Protein AF-A0A935HTC7-F1 (afdb_monomer_lite)

Secondary structure (DSSP, 8-state):
---------B-TTSSBPPP-SS--------------SEEEEEEEEEE-TTT--EEEEEEEEEEEEE--SS-------PPP----PPPP-----

Radius of gyration: 19.85 Å; chains: 1; bounding box: 49×52×43 Å

pLDDT: mean 76.93, std 14.99, range [41.66, 93.56]

Sequence (93 aa):
MTGLIDIPVMDEQGSYIVIGPGEHDLQVPLGVVELNAGLYSFIVGIRNATTNITLCRHQGLQPFRVHADRVAWTKFVRTGVSKVLGPKATTVQ

Structure (mmCIF, N/CA/C/O backbone):
data_AF-A0A935HTC7-F1
#
_entry.id   AF-A0A935HTC7-F1
#
loop_
_atom_site.group_PDB
_atom_site.id
_atom_site.type_symbol
_atom_site.label_atom_id
_atom_site.label_alt_id
_atom_site.label_comp_id
_atom_site.label_asym_id
_atom_site.label_entity_id
_atom_site.label_seq_id
_atom_site.pdbx_PDB_ins_code
_atom_site.Cartn_x
_atom_site.Cartn_y
_atom_site.Cartn_z
_atom_site.occupancy
_atom_site.B_iso_or_equiv
_atom_site.auth_seq_id
_atom_site.auth_comp_id
_atom_site.auth_asym_id
_atom_site.auth_atom_id
_atom_site.pdbx_PDB_model_num
ATOM 1 N N . MET A 1 1 ? 0.738 9.995 16.024 1.00 41.66 1 MET A N 1
ATOM 2 C CA . MET A 1 1 ? 1.668 9.017 15.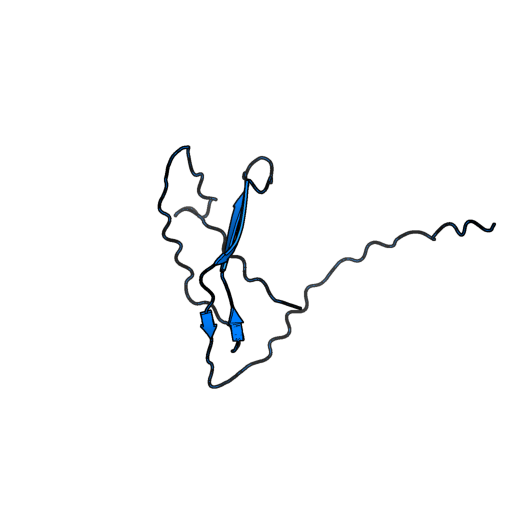421 1.00 41.66 1 MET A CA 1
ATOM 3 C C . MET A 1 1 ? 0.812 8.045 14.626 1.00 41.66 1 MET A C 1
ATOM 5 O O . MET A 1 1 ? 0.027 7.331 15.232 1.00 41.66 1 MET A O 1
ATOM 9 N N . THR A 1 2 ? 0.847 8.120 13.296 1.00 54.12 2 THR A N 1
ATOM 10 C CA . THR A 1 2 ? -0.017 7.311 12.419 1.00 54.12 2 THR A CA 1
ATOM 11 C C . THR A 1 2 ? 0.717 6.022 12.071 1.00 54.12 2 THR A C 1
ATOM 13 O O . THR A 1 2 ? 1.844 6.081 11.586 1.00 54.12 2 THR A O 1
ATOM 16 N N . GLY A 1 3 ? 0.118 4.868 12.371 1.00 64.12 3 GLY A N 1
ATOM 17 C CA . GLY A 1 3 ? 0.664 3.571 11.976 1.00 64.12 3 GLY A CA 1
ATOM 18 C C . GLY A 1 3 ? 0.497 3.352 10.473 1.00 64.12 3 GLY A C 1
ATOM 19 O O . GLY A 1 3 ? -0.549 3.683 9.921 1.00 64.12 3 GLY A O 1
ATOM 20 N N . LEU A 1 4 ? 1.527 2.810 9.826 1.00 71.19 4 LEU A N 1
ATOM 21 C CA . LEU A 1 4 ? 1.476 2.365 8.437 1.00 71.19 4 LEU A CA 1
ATOM 22 C C . LEU A 1 4 ? 1.578 0.838 8.426 1.00 71.19 4 LEU A C 1
ATOM 24 O O . LEU A 1 4 ? 2.516 0.287 9.005 1.00 71.19 4 LEU A O 1
ATOM 28 N N . ILE A 1 5 ? 0.623 0.178 7.777 1.00 76.19 5 ILE A N 1
ATOM 29 C CA . ILE A 1 5 ? 0.728 -1.234 7.404 1.00 76.19 5 ILE A CA 1
ATOM 30 C C . ILE A 1 5 ? 1.165 -1.254 5.943 1.00 76.19 5 ILE A C 1
ATOM 32 O O . ILE A 1 5 ? 0.531 -0.615 5.107 1.00 76.19 5 ILE A O 1
ATOM 36 N N . ASP A 1 6 ? 2.279 -1.929 5.669 1.00 81.38 6 ASP A N 1
ATOM 37 C CA . ASP A 1 6 ? 2.840 -2.069 4.327 1.00 81.38 6 ASP A CA 1
ATOM 38 C C . ASP A 1 6 ? 2.566 -3.485 3.814 1.00 81.38 6 ASP A C 1
ATOM 40 O O . ASP A 1 6 ? 2.790 -4.457 4.540 1.00 81.38 6 ASP A O 1
ATOM 44 N N . ILE A 1 7 ? 2.062 -3.589 2.586 1.00 82.44 7 ILE A N 1
ATOM 45 C CA . ILE A 1 7 ? 1.731 -4.858 1.933 1.00 82.44 7 ILE A CA 1
ATOM 46 C C . ILE A 1 7 ? 2.522 -4.898 0.621 1.00 82.44 7 ILE A C 1
ATOM 48 O O . ILE A 1 7 ? 2.130 -4.235 -0.343 1.00 82.44 7 ILE A O 1
ATOM 52 N N . PRO A 1 8 ? 3.654 -5.625 0.567 1.00 83.38 8 PRO A N 1
ATOM 53 C CA . PRO A 1 8 ? 4.414 -5.749 -0.665 1.00 83.38 8 PRO A CA 1
ATOM 54 C C . PRO A 1 8 ? 3.633 -6.590 -1.678 1.00 83.38 8 PRO A C 1
ATOM 56 O O . PRO A 1 8 ? 3.082 -7.636 -1.343 1.00 83.38 8 PRO A O 1
ATOM 59 N N . VAL A 1 9 ? 3.618 -6.141 -2.931 1.00 83.44 9 VAL A N 1
ATOM 60 C CA . VAL A 1 9 ? 3.018 -6.890 -4.038 1.00 83.44 9 VAL A CA 1
ATOM 61 C C . VAL A 1 9 ? 4.044 -7.903 -4.549 1.00 83.44 9 VAL A C 1
ATOM 63 O O . VAL A 1 9 ? 5.092 -7.515 -5.072 1.00 83.44 9 VAL A O 1
ATOM 66 N N . MET A 1 10 ? 3.741 -9.188 -4.362 1.00 82.75 10 MET A N 1
ATOM 67 C CA . MET A 1 10 ? 4.604 -10.318 -4.714 1.00 82.75 10 MET A CA 1
ATOM 68 C C . MET A 1 10 ? 3.914 -11.248 -5.721 1.00 82.75 10 MET A C 1
ATOM 70 O O . MET A 1 10 ? 2.685 -11.280 -5.784 1.00 82.75 10 MET A O 1
ATOM 74 N N . ASP A 1 11 ? 4.699 -11.995 -6.492 1.00 80.44 11 ASP A N 1
ATOM 75 C CA . ASP A 1 11 ? 4.223 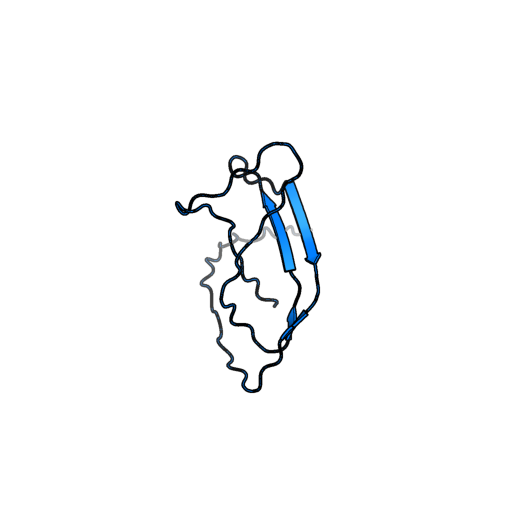-13.075 -7.359 1.00 80.44 11 ASP A CA 1
ATOM 76 C C . ASP A 1 11 ? 3.934 -14.371 -6.574 1.00 80.44 11 ASP A C 1
ATOM 78 O O . ASP A 1 11 ? 4.117 -14.450 -5.356 1.00 80.44 11 ASP A O 1
ATOM 82 N N . GLU A 1 12 ? 3.489 -15.415 -7.280 1.00 77.25 12 GLU A N 1
ATOM 83 C CA . GLU A 1 12 ? 3.168 -16.733 -6.703 1.00 77.25 12 GLU A CA 1
ATOM 84 C C . GLU A 1 12 ? 4.370 -17.426 -6.037 1.00 77.25 12 GLU A C 1
ATOM 86 O O . GLU A 1 12 ? 4.198 -18.346 -5.237 1.00 77.25 12 GLU A O 1
ATOM 91 N N . GLN A 1 13 ? 5.590 -16.988 -6.350 1.00 78.81 13 GLN A N 1
ATOM 92 C CA . GLN A 1 13 ? 6.843 -17.527 -5.819 1.00 78.81 13 GLN A CA 1
ATOM 93 C C . GLN A 1 13 ? 7.360 -16.689 -4.638 1.00 78.81 13 GLN A C 1
ATOM 95 O O . GLN A 1 13 ? 8.403 -17.006 -4.062 1.00 78.81 13 GLN A O 1
ATOM 100 N N . GLY A 1 14 ? 6.637 -15.629 -4.257 1.00 76.75 14 GLY A N 1
ATOM 101 C CA . GLY A 1 14 ? 7.004 -14.717 -3.176 1.00 76.75 14 GLY A CA 1
ATOM 102 C C . GLY A 1 14 ? 8.065 -13.682 -3.563 1.00 76.75 14 GLY A C 1
ATOM 103 O O . GLY A 1 14 ? 8.619 -13.028 -2.675 1.00 76.75 14 GLY A O 1
ATOM 104 N N . SER A 1 15 ? 8.359 -13.525 -4.856 1.00 78.19 15 SER A N 1
ATOM 105 C CA . SER A 1 15 ? 9.279 -12.506 -5.371 1.00 78.19 15 SER A CA 1
ATOM 106 C C . SER A 1 15 ? 8.537 -11.219 -5.718 1.00 78.19 15 SER A C 1
ATOM 108 O O . SER A 1 15 ? 7.335 -11.224 -5.965 1.00 78.19 15 SER A O 1
ATOM 110 N N . TYR A 1 16 ? 9.242 -10.084 -5.747 1.00 79.12 16 TYR A N 1
ATOM 111 C CA . TYR A 1 16 ? 8.633 -8.826 -6.183 1.00 79.12 16 TYR A CA 1
ATOM 112 C C . TYR A 1 16 ? 8.156 -8.929 -7.630 1.00 79.12 16 TYR A C 1
ATOM 114 O O . TYR A 1 16 ? 8.932 -9.304 -8.510 1.00 79.12 16 TYR A O 1
ATOM 122 N N . ILE A 1 17 ? 6.916 -8.504 -7.884 1.00 82.25 17 ILE A N 1
ATOM 123 C CA . ILE A 1 17 ? 6.414 -8.414 -9.255 1.00 82.25 17 ILE A CA 1
ATOM 124 C C . ILE A 1 17 ? 7.215 -7.349 -10.010 1.00 82.25 17 ILE A C 1
ATOM 126 O O . ILE A 1 17 ? 7.330 -6.201 -9.570 1.00 82.25 17 ILE A O 1
ATOM 130 N N . VAL A 1 18 ? 7.751 -7.728 -11.169 1.00 78.88 18 VAL A N 1
ATOM 131 C CA . VAL A 1 18 ? 8.389 -6.804 -12.108 1.00 78.88 18 VAL A CA 1
ATOM 132 C C . VAL A 1 18 ? 7.365 -6.408 -13.161 1.00 78.88 18 VAL A C 1
ATOM 134 O O . VAL A 1 18 ? 6.877 -7.246 -13.914 1.00 78.88 18 VAL A O 1
ATOM 137 N N . ILE A 1 19 ? 7.051 -5.117 -13.218 1.00 82.38 19 ILE A N 1
ATOM 138 C CA . ILE A 1 19 ? 6.087 -4.562 -14.168 1.00 82.38 19 ILE A CA 1
ATOM 139 C C . ILE A 1 19 ? 6.861 -3.972 -15.348 1.00 82.38 19 ILE A C 1
ATOM 141 O O . ILE A 1 19 ? 7.709 -3.096 -15.167 1.00 82.38 19 ILE A O 1
ATOM 145 N N . GLY A 1 20 ? 6.595 -4.479 -16.552 1.00 83.06 20 GLY A N 1
ATOM 146 C CA . GLY A 1 20 ? 7.185 -3.965 -17.788 1.00 83.06 20 GLY A CA 1
ATOM 147 C C . GLY A 1 20 ? 6.561 -2.638 -18.246 1.00 83.06 20 GLY A C 1
ATOM 148 O O . GLY A 1 20 ? 5.623 -2.139 -17.628 1.00 83.06 20 GLY A O 1
ATOM 149 N N . PRO A 1 21 ? 7.040 -2.047 -19.352 1.00 84.06 21 PRO A N 1
ATOM 150 C CA . PRO A 1 21 ? 6.408 -0.868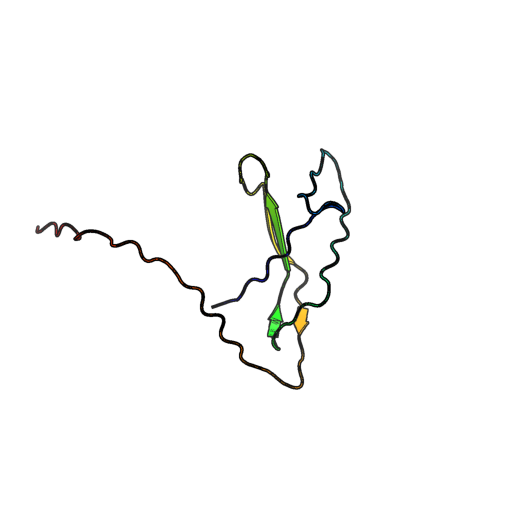 -19.946 1.00 84.06 21 PRO A CA 1
ATOM 151 C C . PRO A 1 21 ? 4.948 -1.137 -20.350 1.00 84.06 21 PRO A C 1
ATOM 153 O O . PRO A 1 21 ? 4.637 -2.235 -20.806 1.00 84.06 21 PRO A O 1
ATOM 156 N N . GLY A 1 22 ? 4.071 -0.136 -20.219 1.00 89.81 22 GLY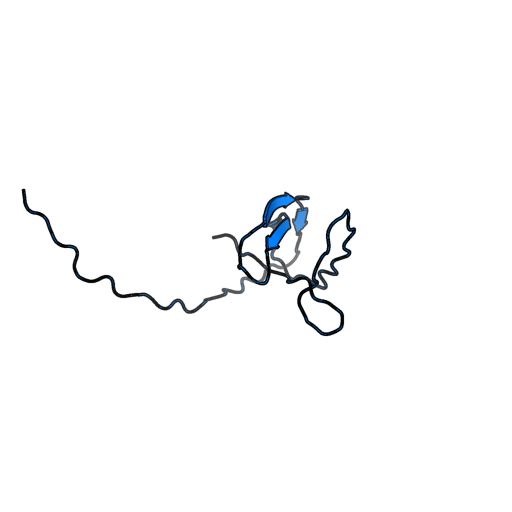 A N 1
ATOM 157 C CA . GLY A 1 22 ? 2.660 -0.211 -20.629 1.00 89.81 22 GLY A CA 1
ATOM 158 C C . GLY A 1 22 ? 1.671 0.120 -19.510 1.00 89.81 22 GLY A C 1
ATOM 159 O O . GLY A 1 22 ? 2.069 0.546 -18.425 1.00 89.81 22 GLY A O 1
ATOM 160 N N . GLU A 1 23 ? 0.383 -0.068 -19.796 1.00 93.19 23 GLU A N 1
ATOM 161 C CA . GLU A 1 23 ? -0.699 0.005 -18.810 1.00 93.19 23 GLU A CA 1
ATOM 162 C C . GLU A 1 23 ? -0.954 -1.383 -18.222 1.00 93.19 23 GLU A C 1
ATOM 164 O O . GLU A 1 23 ? -0.989 -2.375 -18.950 1.00 93.19 23 GLU A O 1
ATOM 169 N N . HIS A 1 24 ? -1.107 -1.445 -16.899 1.00 84.62 24 HIS A N 1
ATOM 170 C CA . HIS A 1 24 ? -1.262 -2.697 -16.165 1.00 84.62 24 HIS A CA 1
ATOM 171 C C . HIS A 1 24 ? -2.339 -2.549 -15.104 1.00 84.62 24 HIS A C 1
ATOM 173 O O . HIS A 1 24 ? -2.290 -1.616 -14.301 1.00 84.62 24 HIS A O 1
ATOM 179 N N . ASP A 1 25 ? -3.238 -3.526 -15.052 1.00 88.50 25 ASP A N 1
ATOM 180 C CA . ASP A 1 25 ? -4.197 -3.676 -13.967 1.00 88.50 25 ASP A CA 1
ATOM 181 C C . ASP A 1 25 ? -3.679 -4.714 -12.972 1.00 88.50 25 ASP A C 1
ATOM 183 O O . ASP A 1 25 ? -3.382 -5.855 -13.328 1.00 88.50 25 ASP A O 1
ATOM 187 N N . LEU A 1 26 ? -3.565 -4.315 -11.706 1.00 84.38 26 LEU A N 1
ATOM 188 C CA . LEU A 1 26 ? -3.098 -5.184 -10.630 1.00 84.38 26 LEU A CA 1
ATOM 189 C C . LEU A 1 26 ? -4.214 -5.401 -9.617 1.00 84.38 26 LEU A C 1
ATOM 191 O O . LEU A 1 26 ? -4.693 -4.458 -8.985 1.00 84.38 26 LEU A O 1
ATOM 195 N N . GLN A 1 27 ? -4.568 -6.663 -9.399 1.00 85.06 27 GLN A N 1
ATOM 196 C CA . GLN A 1 27 ? -5.408 -7.055 -8.278 1.00 85.06 27 GLN A CA 1
ATOM 197 C C . GLN A 1 27 ? -4.514 -7.451 -7.102 1.00 85.06 27 GLN A C 1
ATOM 199 O O . GLN A 1 27 ? -3.842 -8.477 -7.139 1.00 85.06 27 GLN A O 1
ATOM 204 N N . VAL A 1 28 ? -4.505 -6.632 -6.050 1.00 83.56 28 VAL A N 1
ATOM 205 C CA . VAL A 1 28 ? -3.705 -6.885 -4.844 1.00 83.56 28 VAL A CA 1
ATOM 206 C C . VAL A 1 28 ? -4.620 -7.418 -3.738 1.00 83.56 28 VAL A C 1
ATOM 208 O O . VAL A 1 28 ? -5.388 -6.639 -3.163 1.00 83.56 28 VAL A O 1
ATOM 211 N N . PRO A 1 29 ? -4.584 -8.725 -3.419 1.00 79.75 29 PRO A N 1
ATOM 212 C CA . PRO A 1 29 ? -5.372 -9.268 -2.324 1.00 79.75 29 PRO A CA 1
ATOM 213 C C . PRO A 1 29 ? -4.784 -8.790 -0.993 1.00 79.75 29 PRO A C 1
ATOM 215 O O . PRO A 1 29 ? -3.718 -9.228 -0.573 1.00 79.75 29 PRO A O 1
ATOM 218 N N . LEU A 1 30 ? -5.489 -7.889 -0.309 1.00 78.69 30 LEU A N 1
ATOM 219 C CA . LEU A 1 30 ? -5.035 -7.349 0.980 1.00 78.69 30 LEU A CA 1
ATOM 220 C C . LEU A 1 30 ? -5.168 -8.355 2.134 1.00 78.69 30 LEU A C 1
ATOM 222 O O . LEU A 1 30 ? -4.584 -8.158 3.196 1.00 78.69 30 LEU A O 1
ATOM 226 N N . GLY A 1 31 ? -5.940 -9.426 1.933 1.00 79.94 31 GLY A N 1
ATOM 227 C CA . GLY A 1 31 ? -6.266 -10.387 2.979 1.00 79.94 31 GLY A CA 1
ATOM 228 C C . GLY A 1 31 ? -7.077 -9.762 4.117 1.00 79.94 31 GLY A C 1
ATOM 229 O O . GLY A 1 31 ? -7.788 -8.772 3.936 1.00 79.94 31 GLY A O 1
ATOM 230 N N . VAL A 1 32 ? -6.981 -10.367 5.301 1.00 81.38 32 VAL A N 1
ATOM 231 C CA . VAL A 1 32 ? -7.584 -9.828 6.524 1.00 81.38 32 VAL A CA 1
ATOM 232 C C . VAL A 1 32 ? -6.631 -8.796 7.115 1.00 81.38 32 VAL A C 1
ATOM 234 O O . VAL A 1 32 ? -5.524 -9.134 7.529 1.00 81.38 32 VAL A O 1
ATOM 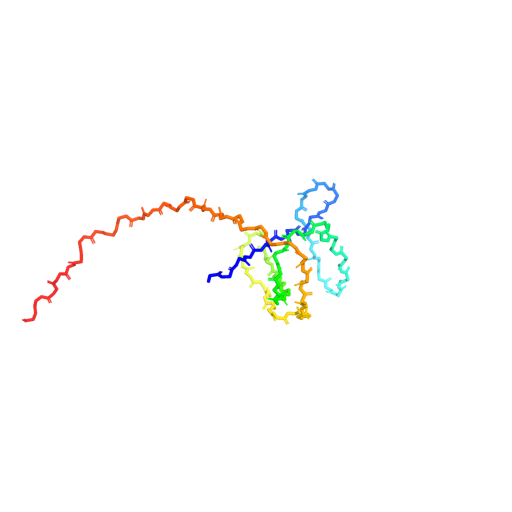237 N N . VAL A 1 33 ? -7.069 -7.538 7.165 1.00 79.50 33 VAL A N 1
ATOM 238 C CA . VAL A 1 33 ? -6.314 -6.444 7.782 1.00 79.50 33 VAL A CA 1
ATOM 239 C C . VAL A 1 33 ? -6.998 -6.053 9.085 1.00 79.50 33 VAL A C 1
ATOM 241 O O . VAL A 1 33 ? -8.117 -5.544 9.082 1.00 79.50 33 VAL A O 1
ATOM 244 N N . GLU A 1 34 ? -6.319 -6.274 10.207 1.00 80.81 34 GLU A N 1
ATOM 245 C CA . GLU A 1 34 ? -6.812 -5.859 11.519 1.00 80.81 34 GLU A CA 1
ATOM 246 C C . GLU A 1 34 ? -6.472 -4.386 11.768 1.00 80.81 34 GLU A C 1
ATOM 248 O O . GLU A 1 34 ? -5.313 -4.000 11.936 1.00 80.81 34 GLU A O 1
ATOM 253 N N . LEU A 1 35 ? -7.506 -3.548 11.771 1.00 81.69 35 LEU A N 1
ATOM 254 C CA . LEU A 1 35 ? -7.413 -2.114 12.016 1.00 81.69 35 LEU A CA 1
ATOM 255 C C . LEU A 1 35 ? -8.252 -1.749 13.238 1.00 81.69 35 LEU A C 1
ATOM 257 O O . LEU A 1 35 ? -9.331 -2.294 13.460 1.00 81.69 35 LEU A O 1
ATOM 261 N N . ASN A 1 36 ? -7.779 -0.771 14.007 1.00 85.31 36 ASN A N 1
ATOM 262 C CA . ASN A 1 36 ? -8.612 -0.142 15.025 1.00 85.31 36 ASN A CA 1
ATOM 263 C C . ASN A 1 36 ? -9.724 0.692 14.372 1.00 85.31 36 ASN A C 1
ATOM 265 O O . ASN A 1 36 ? -9.645 1.054 13.200 1.00 85.31 36 ASN A O 1
ATOM 269 N N . ALA A 1 37 ? -10.758 1.036 15.142 1.00 87.94 37 ALA A N 1
ATOM 270 C CA . ALA A 1 37 ? -11.768 1.976 14.672 1.00 87.94 37 ALA A CA 1
ATOM 271 C C . ALA A 1 37 ? -11.119 3.329 14.333 1.00 87.94 37 ALA A C 1
ATOM 273 O O . ALA A 1 37 ? -10.356 3.883 15.130 1.00 87.94 37 ALA A O 1
ATOM 274 N N . GLY A 1 38 ? -11.421 3.872 13.154 1.00 89.38 38 GLY A N 1
ATOM 275 C CA . GLY A 1 38 ? -10.765 5.088 12.681 1.00 89.38 38 GLY A CA 1
ATOM 276 C C . GLY A 1 38 ? -11.000 5.397 11.208 1.00 89.38 38 GLY A C 1
ATOM 277 O O . GLY A 1 38 ? -11.638 4.633 10.485 1.00 89.38 38 GLY A O 1
ATOM 278 N N . LEU A 1 39 ? -10.491 6.552 10.775 1.00 92.06 39 LEU A N 1
ATOM 279 C CA . LEU A 1 39 ? -10.456 6.953 9.371 1.00 92.06 39 LEU A CA 1
ATOM 280 C C . LEU A 1 39 ? -9.083 6.617 8.785 1.00 92.06 39 LEU A C 1
ATOM 282 O O . LEU A 1 39 ? -8.054 7.015 9.332 1.00 92.06 39 LEU A O 1
ATOM 286 N N . TYR A 1 40 ? -9.095 5.923 7.656 1.00 91.88 40 TYR A N 1
ATOM 287 C CA . TYR A 1 40 ? -7.917 5.450 6.950 1.00 91.88 40 TYR A CA 1
ATOM 288 C C . TYR A 1 40 ? -7.982 5.859 5.480 1.00 91.88 40 TYR A C 1
ATOM 290 O O . TYR A 1 40 ? -9.006 6.314 4.973 1.00 91.88 40 TYR A O 1
ATOM 298 N N . SER A 1 41 ? -6.856 5.720 4.796 1.00 93.00 41 SER A N 1
ATOM 299 C CA . SER A 1 41 ? -6.757 5.852 3.345 1.00 93.00 41 SER A CA 1
ATOM 300 C C . SER A 1 41 ? -5.607 4.985 2.860 1.00 93.00 41 SER A C 1
ATOM 302 O O . SER A 1 41 ? -4.702 4.664 3.640 1.00 93.00 41 SER A O 1
ATOM 304 N N . PHE A 1 42 ? -5.624 4.626 1.585 1.00 90.56 42 PHE A N 1
ATOM 305 C CA . PHE A 1 42 ? -4.537 3.876 0.982 1.00 90.56 42 PHE A CA 1
ATOM 306 C C . PHE A 1 42 ? -3.388 4.798 0.564 1.00 90.56 42 PHE A C 1
ATOM 308 O O . PHE A 1 42 ? -3.574 5.946 0.137 1.00 90.56 42 PHE A O 1
ATOM 315 N N . ILE A 1 43 ? -2.177 4.261 0.682 1.00 92.25 43 ILE A N 1
ATOM 316 C CA . ILE A 1 43 ? -0.967 4.812 0.083 1.00 92.25 43 ILE A CA 1
ATOM 317 C C . ILE A 1 43 ? -0.446 3.753 -0.876 1.00 92.25 43 ILE A C 1
ATOM 319 O O . ILE A 1 43 ? -0.235 2.615 -0.471 1.00 92.25 43 ILE A O 1
ATOM 323 N N . VAL A 1 44 ? -0.225 4.139 -2.128 1.00 90.56 44 VAL A N 1
ATOM 324 C CA . VAL A 1 44 ? 0.370 3.270 -3.145 1.00 90.56 44 VAL A CA 1
ATOM 325 C C . VAL A 1 44 ? 1.729 3.838 -3.516 1.00 90.56 44 VAL A C 1
ATOM 327 O O . VAL A 1 44 ? 1.865 5.038 -3.767 1.00 90.56 44 VAL A O 1
ATOM 330 N N . GLY A 1 45 ? 2.743 2.979 -3.517 1.00 90.31 45 GLY A N 1
ATOM 331 C CA . GLY A 1 45 ? 4.103 3.320 -3.907 1.00 90.31 45 GLY A CA 1
ATOM 332 C C . GLY A 1 45 ? 4.609 2.372 -4.983 1.00 90.31 45 GLY A C 1
ATOM 333 O O . GLY A 1 45 ? 4.470 1.160 -4.851 1.00 90.31 45 GLY A O 1
ATOM 334 N N . ILE A 1 46 ? 5.231 2.926 -6.019 1.00 88.50 46 ILE A N 1
ATOM 335 C CA . ILE A 1 46 ? 5.969 2.164 -7.028 1.00 88.50 46 ILE A CA 1
ATOM 336 C C . ILE A 1 46 ? 7.439 2.503 -6.845 1.00 88.50 46 ILE A C 1
ATOM 338 O O . ILE A 1 46 ? 7.821 3.676 -6.839 1.00 88.50 46 ILE A O 1
ATOM 342 N N . ARG A 1 47 ? 8.267 1.475 -6.691 1.0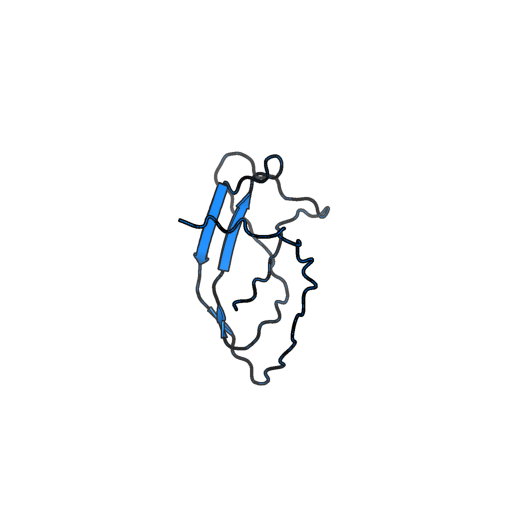0 87.25 47 ARG A N 1
ATOM 343 C CA . ARG A 1 47 ? 9.708 1.607 -6.487 1.00 87.25 47 ARG A CA 1
ATOM 344 C C . ARG A 1 47 ? 10.462 0.784 -7.516 1.00 87.25 47 ARG A C 1
ATOM 346 O O . ARG A 1 47 ? 10.058 -0.328 -7.840 1.00 87.25 47 ARG A O 1
ATOM 353 N N . ASN A 1 48 ? 11.572 1.322 -8.000 1.00 86.00 48 ASN A N 1
ATOM 354 C CA . ASN A 1 48 ? 12.522 0.554 -8.784 1.00 86.00 48 ASN A CA 1
ATOM 355 C C . ASN A 1 48 ? 13.248 -0.419 -7.842 1.00 86.00 48 ASN A C 1
ATOM 357 O O . ASN A 1 48 ? 13.937 0.015 -6.919 1.00 86.00 48 ASN A O 1
ATOM 361 N N . ALA A 1 49 ? 13.085 -1.722 -8.067 1.00 76.19 49 ALA A N 1
ATOM 362 C CA . ALA A 1 49 ? 13.640 -2.755 -7.193 1.00 76.19 49 ALA A CA 1
ATOM 363 C C . ALA A 1 49 ? 15.181 -2.790 -7.184 1.00 76.19 49 ALA A C 1
ATOM 365 O O . ALA A 1 49 ? 15.776 -3.197 -6.191 1.00 76.19 49 ALA A O 1
ATOM 366 N N . THR A 1 50 ? 15.834 -2.344 -8.261 1.00 83.06 50 THR A N 1
ATOM 367 C CA . THR A 1 50 ? 17.299 -2.344 -8.385 1.00 83.06 50 THR A CA 1
ATOM 368 C C . THR A 1 50 ? 17.922 -1.104 -7.751 1.00 83.06 50 THR A C 1
ATOM 370 O O . THR A 1 50 ? 18.916 -1.207 -7.037 1.00 83.06 50 THR A O 1
ATOM 373 N N . THR A 1 51 ? 17.353 0.078 -8.002 1.00 89.44 51 THR A N 1
ATOM 374 C CA . THR A 1 51 ? 17.928 1.357 -7.543 1.00 89.44 51 THR A CA 1
ATOM 375 C C . THR A 1 51 ? 17.331 1.863 -6.231 1.00 89.44 51 THR A C 1
ATOM 377 O O . THR A 1 51 ? 17.829 2.842 -5.679 1.00 89.44 51 THR A O 1
ATOM 380 N N . ASN A 1 52 ? 16.267 1.226 -5.726 1.00 82.25 52 ASN A N 1
ATOM 381 C CA . ASN A 1 52 ? 15.464 1.675 -4.580 1.00 82.25 52 ASN A CA 1
ATOM 382 C C . ASN A 1 52 ? 14.867 3.087 -4.729 1.00 82.25 52 ASN A C 1
ATOM 384 O O . ASN A 1 52 ? 14.453 3.707 -3.748 1.00 82.25 52 ASN A O 1
ATOM 388 N N . ILE A 1 53 ? 14.779 3.602 -5.956 1.00 92.75 53 ILE A N 1
ATOM 389 C CA . ILE A 1 53 ? 14.161 4.901 -6.227 1.00 92.75 53 ILE A CA 1
ATOM 390 C C . ILE A 1 53 ? 12.640 4.744 -6.237 1.00 92.75 53 ILE A C 1
ATOM 392 O O . ILE A 1 53 ? 12.097 3.893 -6.942 1.00 92.75 53 ILE A O 1
ATOM 396 N N . THR A 1 54 ? 11.943 5.599 -5.492 1.00 90.19 54 THR A N 1
ATOM 397 C CA . THR A 1 54 ? 10.484 5.735 -5.580 1.00 90.19 54 THR A CA 1
ATOM 398 C C . THR A 1 54 ? 10.128 6.416 -6.897 1.00 90.19 54 THR A C 1
ATOM 400 O O . THR A 1 54 ? 10.418 7.593 -7.085 1.00 90.19 54 THR A O 1
ATOM 403 N N . LEU A 1 55 ? 9.499 5.672 -7.800 1.00 90.50 55 LEU A N 1
ATOM 404 C CA . LEU A 1 55 ? 9.029 6.164 -9.095 1.00 90.50 55 LEU A CA 1
ATOM 405 C C . LEU A 1 55 ? 7.685 6.883 -8.957 1.00 90.50 55 LEU A C 1
ATOM 407 O O . LEU A 1 55 ? 7.433 7.875 -9.631 1.00 90.50 55 LEU A O 1
ATOM 411 N N . CYS A 1 56 ? 6.825 6.387 -8.067 1.00 90.94 56 CYS A N 1
ATOM 412 C CA . CYS A 1 56 ? 5.524 6.978 -7.791 1.00 90.94 56 CYS A CA 1
ATOM 413 C C . CYS A 1 56 ? 5.162 6.787 -6.322 1.00 90.94 56 CYS A C 1
ATOM 415 O O . CYS A 1 56 ? 5.472 5.758 -5.717 1.00 90.94 56 CYS A O 1
ATOM 417 N N . ARG A 1 57 ? 4.478 7.778 -5.755 1.00 92.81 57 ARG A N 1
ATOM 418 C CA . ARG A 1 57 ? 3.856 7.677 -4.442 1.00 92.81 57 ARG A CA 1
ATOM 419 C C . ARG A 1 57 ? 2.575 8.489 -4.431 1.00 92.81 57 ARG A C 1
ATOM 421 O O . ARG A 1 57 ? 2.626 9.715 -4.446 1.00 92.81 57 ARG A O 1
ATOM 428 N N . HIS A 1 58 ? 1.446 7.805 -4.339 1.00 92.88 58 HIS A N 1
ATOM 429 C CA . HIS A 1 58 ? 0.143 8.435 -4.210 1.00 92.88 58 HIS A CA 1
ATOM 430 C C . HIS A 1 58 ? -0.413 8.175 -2.814 1.00 92.88 58 HIS A C 1
ATOM 432 O O . HIS A 1 58 ? -0.457 7.037 -2.349 1.00 92.88 58 HIS A O 1
ATOM 438 N N . GLN A 1 59 ? -0.832 9.235 -2.129 1.00 93.38 59 GLN A N 1
ATOM 439 C CA . GLN A 1 59 ? -1.423 9.155 -0.793 1.00 93.38 59 GLN A CA 1
ATOM 440 C C . GLN A 1 59 ? -2.893 9.550 -0.813 1.00 93.38 59 GLN A C 1
ATOM 442 O O . GLN A 1 59 ? -3.327 10.245 -1.729 1.00 93.38 59 GLN A O 1
ATOM 447 N N . GLY A 1 60 ? -3.634 9.150 0.221 1.00 91.06 60 GLY A N 1
ATOM 448 C CA . GLY A 1 60 ? -5.019 9.583 0.399 1.00 91.06 60 GLY A CA 1
ATOM 449 C C . GLY A 1 60 ? -5.989 8.924 -0.577 1.00 91.06 60 GLY A C 1
ATOM 450 O O . GLY A 1 60 ? -7.073 9.454 -0.802 1.00 91.06 60 GLY A O 1
ATOM 451 N N . LEU A 1 61 ? -5.606 7.793 -1.176 1.00 91.06 61 LEU A N 1
ATOM 452 C CA . LEU A 1 61 ? -6.466 7.075 -2.108 1.00 91.06 61 LEU A CA 1
ATOM 453 C C . LEU A 1 61 ? -7.628 6.441 -1.349 1.00 91.06 61 LEU A C 1
ATOM 455 O O . LEU A 1 61 ? -7.410 5.803 -0.320 1.00 91.06 61 LEU A O 1
ATOM 459 N N . GLN A 1 62 ? -8.838 6.610 -1.888 1.00 91.94 62 GLN A N 1
ATOM 460 C CA . GLN A 1 62 ? -10.073 5.974 -1.415 1.00 91.94 62 GLN A CA 1
ATOM 461 C C . GLN A 1 62 ? -10.198 5.974 0.122 1.00 91.94 62 GLN A C 1
ATOM 463 O O . GLN A 1 62 ? -10.064 4.922 0.750 1.00 91.94 62 GLN A O 1
ATOM 468 N N . PRO A 1 63 ? -10.395 7.145 0.760 1.00 93.56 63 PRO A N 1
ATOM 469 C CA . PRO A 1 63 ? -10.568 7.218 2.205 1.00 93.56 63 PRO A CA 1
ATOM 470 C C . PRO A 1 63 ? -11.720 6.324 2.676 1.00 93.56 63 PRO A C 1
ATOM 472 O O . PRO A 1 63 ? -12.798 6.332 2.084 1.00 93.56 63 PRO A O 1
ATOM 475 N N . PHE A 1 64 ? -11.513 5.592 3.767 1.00 92.75 64 PHE A N 1
ATOM 476 C CA . PHE A 1 64 ? -12.504 4.670 4.320 1.00 92.75 64 PHE A CA 1
ATOM 477 C C . PHE A 1 64 ? -12.509 4.703 5.847 1.00 92.75 64 PHE A C 1
ATOM 479 O O . PHE A 1 64 ? -11.523 5.071 6.490 1.00 92.75 64 PHE A O 1
ATOM 486 N N . ARG A 1 65 ? -13.641 4.324 6.446 1.00 93.25 65 ARG A N 1
ATOM 487 C CA . ARG A 1 65 ? -13.815 4.288 7.900 1.00 93.25 65 ARG A CA 1
ATOM 488 C C . ARG A 1 65 ? -13.968 2.852 8.379 1.00 93.25 65 ARG A C 1
ATOM 490 O O . ARG A 1 65 ? -14.799 2.111 7.867 1.00 93.25 65 ARG A O 1
ATOM 497 N N . VAL A 1 66 ? -13.189 2.496 9.392 1.00 90.12 66 VAL A N 1
ATOM 498 C CA . VAL A 1 66 ? -13.327 1.235 10.119 1.00 90.12 66 VAL A CA 1
ATOM 499 C C . VAL A 1 66 ? -14.185 1.490 11.347 1.00 90.12 66 VAL A C 1
ATOM 501 O O . VAL A 1 66 ? -13.897 2.385 12.148 1.00 90.12 66 VAL A O 1
ATOM 504 N N . HIS A 1 67 ? -15.241 0.698 11.480 1.00 90.31 67 HIS A N 1
ATOM 505 C CA . HIS A 1 67 ? -16.105 0.654 12.650 1.00 90.31 67 HIS A CA 1
ATOM 506 C C . HIS A 1 67 ? -15.788 -0.621 13.432 1.00 90.31 67 HIS A C 1
ATOM 508 O O . HIS A 1 67 ? -15.606 -1.675 12.829 1.00 90.31 67 HIS A O 1
ATOM 514 N N . ALA A 1 68 ? -15.705 -0.527 14.757 1.00 85.31 68 ALA A N 1
ATOM 515 C CA . ALA A 1 68 ? -15.483 -1.683 15.616 1.00 85.31 68 ALA A CA 1
ATOM 516 C C . ALA A 1 68 ? -16.282 -1.533 16.911 1.00 85.31 68 ALA A C 1
ATOM 518 O O . ALA A 1 68 ? -16.251 -0.473 17.536 1.00 85.31 68 ALA A O 1
ATOM 519 N N . ASP A 1 69 ? -16.943 -2.613 17.327 1.00 79.62 69 ASP A N 1
ATOM 520 C CA . ASP A 1 69 ? -17.717 -2.656 18.576 1.00 79.62 69 ASP A CA 1
ATOM 521 C C . ASP A 1 69 ? -16.816 -2.812 19.811 1.00 79.62 69 ASP A C 1
ATOM 523 O O . ASP A 1 69 ? -17.214 -2.522 20.939 1.00 79.62 69 ASP A O 1
ATOM 527 N N . ARG A 1 70 ? -15.581 -3.289 19.605 1.00 70.06 70 ARG A N 1
ATOM 528 C CA . ARG A 1 70 ? -14.557 -3.487 20.636 1.00 70.06 70 ARG A CA 1
ATOM 529 C C . ARG A 1 70 ? -13.214 -2.998 20.103 1.00 70.06 70 ARG A C 1
ATOM 531 O O . ARG A 1 70 ? -12.798 -3.403 19.024 1.00 70.06 70 ARG A O 1
ATOM 538 N N . VAL A 1 71 ? -12.532 -2.142 20.863 1.00 64.56 71 VAL A N 1
ATOM 539 C CA . VAL A 1 71 ? -11.209 -1.599 20.511 1.00 64.56 71 VAL A CA 1
ATOM 540 C C . VAL A 1 71 ? -10.169 -2.190 21.459 1.00 64.56 71 VAL A C 1
ATOM 542 O O . VAL A 1 71 ? -10.272 -2.009 22.672 1.00 64.56 71 VAL A O 1
ATOM 545 N N . ALA A 1 72 ? -9.167 -2.885 20.920 1.00 61.53 72 ALA A N 1
ATOM 546 C CA . ALA A 1 72 ? -8.036 -3.402 21.685 1.00 61.53 72 ALA A CA 1
ATOM 547 C C . ALA A 1 72 ? -6.782 -2.567 21.381 1.00 61.53 72 ALA A C 1
ATOM 549 O O . ALA A 1 72 ? -6.304 -2.509 20.252 1.00 61.53 72 ALA A O 1
ATOM 550 N N . TRP A 1 73 ? -6.227 -1.904 22.396 1.00 55.34 73 TRP A N 1
ATOM 551 C CA . TRP A 1 73 ? -5.008 -1.110 22.245 1.00 55.34 73 TRP A CA 1
ATOM 552 C C . TRP A 1 73 ? -3.773 -2.013 22.300 1.00 55.34 73 TRP A C 1
ATOM 554 O O . TRP A 1 73 ? -3.229 -2.265 23.374 1.00 55.34 73 TRP A O 1
ATOM 564 N N . THR A 1 74 ? -3.283 -2.485 21.156 1.00 56.09 74 THR A N 1
ATOM 565 C CA . THR A 1 74 ? -1.968 -3.142 21.086 1.00 56.09 74 THR A CA 1
ATOM 566 C C . THR A 1 74 ? -0.878 -2.102 20.817 1.00 56.09 74 THR A C 1
ATOM 568 O O . THR A 1 74 ? -0.781 -1.534 19.728 1.00 56.09 74 THR A O 1
ATOM 571 N N . LYS A 1 75 ? -0.041 -1.824 21.822 1.00 49.50 75 LYS A N 1
ATOM 572 C CA . LYS A 1 75 ? 1.136 -0.952 21.697 1.00 49.50 75 LYS A CA 1
ATOM 573 C C . LYS A 1 75 ? 2.243 -1.691 20.935 1.00 49.50 75 LYS A C 1
ATOM 575 O O . LYS A 1 75 ? 2.927 -2.530 21.511 1.00 49.50 75 LYS A O 1
ATOM 580 N N . PHE A 1 76 ? 2.478 -1.343 19.671 1.00 50.75 76 PHE A N 1
ATOM 581 C CA . PHE A 1 76 ? 3.674 -1.790 18.950 1.00 50.75 76 PHE A CA 1
ATOM 582 C C . PHE A 1 76 ? 4.876 -0.923 19.351 1.00 50.75 76 PHE A C 1
ATOM 584 O O . PHE A 1 76 ? 5.024 0.209 18.892 1.00 50.75 76 PHE A O 1
ATOM 591 N N . VAL A 1 77 ? 5.740 -1.440 20.227 1.00 53.69 77 VAL A N 1
ATOM 592 C CA . VAL A 1 77 ? 7.047 -0.835 20.527 1.00 53.69 77 VAL A CA 1
ATOM 593 C C . VAL A 1 77 ? 8.064 -1.412 19.546 1.00 53.69 77 VAL A C 1
ATOM 595 O O . VAL A 1 77 ? 8.401 -2.587 19.642 1.00 53.69 77 VAL A O 1
ATOM 598 N N . ARG A 1 78 ? 8.561 -0.608 18.598 1.00 47.03 78 ARG A N 1
ATOM 599 C CA . ARG A 1 78 ? 9.745 -0.982 17.809 1.00 47.03 78 ARG A CA 1
ATOM 600 C C . ARG A 1 78 ? 11.000 -0.510 18.536 1.00 47.03 78 ARG A C 1
ATOM 602 O O . ARG A 1 78 ? 11.084 0.649 18.937 1.00 47.03 78 ARG A O 1
ATOM 609 N N . THR A 1 79 ? 11.975 -1.396 18.690 1.00 42.84 79 THR A N 1
ATOM 610 C CA . THR A 1 79 ? 13.319 -1.038 19.144 1.00 42.84 79 THR A CA 1
ATOM 611 C C . THR A 1 79 ? 13.995 -0.183 18.071 1.00 42.84 79 THR A C 1
ATOM 613 O O . THR A 1 79 ? 14.181 -0.612 16.936 1.00 42.84 79 THR A O 1
ATOM 616 N N . GLY A 1 80 ? 14.320 1.062 18.418 1.00 45.09 80 GLY A N 1
ATOM 617 C CA . GLY A 1 80 ? 15.124 1.956 17.590 1.00 45.09 80 GLY A CA 1
ATOM 618 C C . GLY A 1 80 ? 16.538 2.033 18.149 1.00 45.09 80 GLY A C 1
ATOM 619 O O . GLY A 1 80 ? 16.712 2.285 19.341 1.00 45.09 80 GLY A O 1
ATOM 620 N N . VAL A 1 81 ? 17.549 1.817 17.309 1.00 45.47 81 VAL A N 1
ATOM 621 C CA . VAL A 1 81 ? 18.944 2.038 17.702 1.00 45.47 81 VAL A CA 1
ATOM 622 C C . VAL A 1 81 ? 19.230 3.530 17.568 1.00 45.47 81 VAL A C 1
ATOM 624 O O . VAL A 1 81 ? 19.155 4.087 16.474 1.00 45.47 81 VAL A O 1
ATOM 627 N N . SER A 1 82 ? 19.513 4.193 18.688 1.00 44.78 82 SER A N 1
ATOM 628 C CA . SER A 1 82 ? 19.931 5.595 18.687 1.00 44.78 82 SER A CA 1
ATOM 629 C C . SER A 1 82 ? 21.407 5.690 18.299 1.00 44.78 82 SER A C 1
ATOM 631 O O . SER A 1 82 ? 22.232 4.929 18.806 1.00 44.78 82 SER A O 1
ATOM 633 N N . LYS A 1 83 ? 21.758 6.629 17.415 1.00 60.00 83 LYS A N 1
ATOM 634 C CA . LYS A 1 83 ? 23.155 6.977 17.136 1.00 60.00 83 LYS A CA 1
ATOM 635 C C . LYS A 1 83 ? 23.562 8.100 18.083 1.00 60.00 83 LYS A C 1
ATOM 637 O O . LYS A 1 83 ? 22.937 9.158 18.081 1.00 60.00 83 LYS A O 1
ATOM 642 N N . VAL A 1 84 ? 24.618 7.884 18.865 1.00 65.31 84 VAL A N 1
ATOM 643 C CA . VAL A 1 84 ? 25.233 8.949 19.666 1.00 65.31 84 VAL A CA 1
ATOM 644 C C . VAL A 1 84 ? 25.758 10.009 18.701 1.00 65.31 84 VAL A C 1
ATOM 646 O O . VAL A 1 84 ? 26.670 9.749 17.914 1.00 65.31 84 VAL A O 1
ATOM 649 N N . LEU A 1 85 ? 25.157 11.197 18.725 1.00 62.34 85 LEU A N 1
ATOM 650 C CA . LEU A 1 85 ? 25.747 12.370 18.097 1.00 62.34 85 LEU A CA 1
ATOM 651 C C . LEU A 1 85 ? 26.811 12.895 19.061 1.00 62.34 85 LEU A C 1
ATOM 653 O O . LEU A 1 85 ? 26.520 13.130 20.233 1.00 62.34 85 LEU A O 1
ATOM 657 N N . GLY A 1 86 ? 28.049 13.009 18.574 1.00 66.94 86 GLY A N 1
ATOM 658 C CA . GLY A 1 86 ? 29.159 13.584 19.334 1.00 66.94 86 GLY A CA 1
ATOM 659 C C . GLY A 1 86 ? 28.858 15.015 19.807 1.00 66.94 86 GLY A C 1
ATOM 660 O O . GLY A 1 86 ? 27.868 15.614 19.376 1.00 66.94 86 GLY A O 1
ATOM 661 N N . PRO A 1 87 ? 29.688 15.574 20.703 1.00 64.31 87 PRO A N 1
ATOM 662 C CA . PRO A 1 87 ? 29.428 16.877 21.303 1.00 64.31 87 PRO A CA 1
ATOM 663 C C . PRO A 1 87 ? 29.238 17.953 20.228 1.00 64.31 87 PRO A C 1
ATOM 665 O O . PRO A 1 87 ? 30.036 18.071 19.297 1.00 64.31 87 PRO A O 1
ATOM 668 N N . LYS A 1 88 ? 28.170 18.749 20.362 1.00 58.53 88 LYS A N 1
ATOM 669 C CA . LYS A 1 88 ? 27.990 19.970 19.571 1.00 58.53 88 LYS A CA 1
ATOM 670 C C . LYS A 1 88 ? 29.161 20.899 19.885 1.00 58.53 88 LYS A C 1
ATOM 672 O O . LYS A 1 88 ? 29.338 21.279 21.039 1.00 58.53 88 LYS A O 1
ATOM 677 N N . ALA A 1 89 ? 29.941 21.266 18.873 1.00 58.34 89 ALA A N 1
ATOM 678 C CA . ALA A 1 89 ? 30.907 22.344 19.009 1.00 58.34 89 ALA A CA 1
ATOM 679 C C . ALA A 1 89 ? 30.138 23.637 19.321 1.00 58.34 89 ALA A C 1
ATOM 681 O O . ALA A 1 89 ? 29.373 24.130 18.491 1.00 58.34 89 ALA A O 1
ATOM 682 N N . THR A 1 90 ? 30.299 24.151 20.537 1.00 58.19 90 THR A N 1
ATOM 683 C CA . THR A 1 90 ? 29.808 25.475 20.912 1.00 58.19 90 THR A CA 1
ATOM 684 C C . THR A 1 90 ? 30.736 26.502 20.276 1.00 58.19 90 THR A C 1
ATOM 686 O O . THR A 1 90 ? 31.839 26.730 20.765 1.00 58.19 90 THR A O 1
ATOM 689 N N . THR A 1 91 ? 30.315 27.107 19.167 1.00 57.16 91 THR A N 1
ATOM 690 C CA . THR A 1 91 ? 30.940 28.337 18.674 1.00 57.16 91 THR A CA 1
ATOM 691 C C . THR A 1 91 ? 30.570 29.455 19.643 1.00 57.16 91 THR A C 1
ATOM 693 O O . THR A 1 91 ? 29.420 29.885 19.683 1.00 57.16 91 THR A O 1
ATOM 696 N N . VAL A 1 92 ? 31.530 29.876 20.463 1.00 56.94 92 VAL A N 1
ATOM 697 C CA . VAL A 1 92 ? 31.423 31.095 21.269 1.00 56.94 92 VAL A CA 1
ATOM 698 C C . VAL A 1 92 ? 31.778 32.265 20.348 1.00 56.94 92 VAL A C 1
ATOM 700 O O . VAL A 1 92 ? 32.852 32.251 19.746 1.00 56.94 92 VAL A O 1
ATOM 703 N N . GLN A 1 93 ? 30.843 33.205 20.181 1.00 48.94 93 GLN A N 1
ATOM 704 C CA . GLN A 1 93 ? 31.105 34.541 19.633 1.00 48.94 93 GLN A CA 1
ATOM 705 C C . GLN A 1 93 ? 31.593 35.464 20.745 1.00 48.94 93 GLN A C 1
ATOM 707 O O . GLN A 1 93 ? 31.091 35.306 21.882 1.00 48.94 93 GLN A O 1
#

Foldseek 3Di:
DDDDDDDADADPVRHHDDDDDDDDDDDDCPDDDDDFWDKDADWDWDADPPPRDTPDIDTRHPIDTDDDPDGDDDDDDDDDDDDDDPDDPDDDD